Protein AF-W9NJ18-F1 (afdb_monomer)

Secondary structure (DSSP, 8-state):
-HHHHHHHHTS-EEEEEE--SSTT--S-EEEEEESSPPP--HHHHHHHHHHH---PPPP-PSTTSPPHHHHHHHHHHHHHHHTT-

Mean predicted aligned error: 6.77 Å

Solvent-accessible surface area (backbone atoms only — not comparable to full-atom values): 5484 Å² total; per-residue (Å²): 120,65,66,61,51,53,57,62,71,71,47,57,62,53,71,49,72,40,51,48,83,52,89,90,41,54,64,83,35,78,45,72,47,62,74,60,85,80,89,75,56,70,69,60,52,52,59,51,38,75,74,67,57,90,80,80,66,78,87,74,52,63,84,94,54,71,53,56,68,58,56,50,52,54,53,52,52,52,53,58,60,61,75,76,110

Structure (mmCIF, N/CA/C/O backbone):
data_AF-W9NJ18-F1
#
_entry.id   AF-W9NJ18-F1
#
loop_
_atom_site.group_PDB
_atom_site.id
_atom_site.type_symbol
_atom_site.label_atom_id
_atom_site.label_alt_id
_atom_site.label_comp_id
_atom_site.label_asym_id
_atom_site.label_entity_id
_atom_site.label_seq_id
_atom_site.pdbx_PDB_ins_code
_atom_site.Cartn_x
_atom_site.Cartn_y
_atom_site.Cartn_z
_atom_site.occupancy
_atom_site.B_iso_or_equiv
_atom_site.auth_seq_id
_atom_site.auth_comp_id
_atom_site.auth_asym_id
_atom_site.auth_atom_id
_atom_site.pdbx_PDB_model_num
ATOM 1 N N . MET A 1 1 ? -17.853 14.210 8.527 1.00 61.03 1 MET A N 1
ATOM 2 C CA . MET A 1 1 ? -16.637 14.677 7.813 1.00 61.03 1 MET A CA 1
ATOM 3 C C . MET A 1 1 ? -15.471 15.017 8.752 1.00 61.03 1 MET A C 1
ATOM 5 O O . MET A 1 1 ? -14.334 14.954 8.312 1.00 61.03 1 MET A O 1
ATOM 9 N N . SER A 1 2 ? -15.713 15.324 10.033 1.00 84.00 2 SER A N 1
ATOM 10 C CA . SER A 1 2 ? -14.680 15.661 11.031 1.00 84.00 2 SER A CA 1
ATOM 11 C C . SER A 1 2 ? -13.766 14.494 11.430 1.00 84.00 2 SER A C 1
ATOM 13 O O . SER A 1 2 ? -12.573 14.701 11.628 1.00 84.00 2 SER A O 1
ATOM 15 N N . GLU A 1 3 ? -14.294 13.271 11.515 1.00 85.31 3 GLU A N 1
ATOM 16 C CA . GLU A 1 3 ? -13.526 12.097 11.962 1.00 85.31 3 GLU A CA 1
ATOM 17 C C . GLU A 1 3 ? -12.382 11.728 11.010 1.00 85.31 3 GLU A C 1
ATOM 19 O O . GLU A 1 3 ? -11.269 11.465 11.457 1.00 85.31 3 GLU A O 1
ATOM 24 N N . LEU A 1 4 ? -12.625 11.773 9.694 1.00 84.56 4 LEU A N 1
ATOM 25 C CA . LEU A 1 4 ? -11.596 11.492 8.690 1.00 84.56 4 LEU A CA 1
ATOM 26 C C . LEU A 1 4 ? -10.478 12.539 8.732 1.00 84.56 4 LEU A C 1
ATOM 28 O O . LEU A 1 4 ? -9.306 12.183 8.694 1.00 84.56 4 LEU A O 1
ATOM 32 N N . ILE A 1 5 ? -10.835 13.820 8.854 1.00 88.50 5 ILE A N 1
ATOM 33 C CA . ILE A 1 5 ? -9.856 14.908 8.967 1.00 88.50 5 ILE A CA 1
ATOM 34 C C . ILE A 1 5 ? -9.031 14.728 10.241 1.00 88.50 5 ILE A C 1
ATOM 36 O O . ILE A 1 5 ? -7.808 14.741 10.179 1.00 88.50 5 ILE A O 1
ATOM 40 N N . SER A 1 6 ? -9.683 14.474 11.379 1.00 87.69 6 SER A N 1
ATOM 41 C CA . SER A 1 6 ? -8.997 14.217 12.648 1.00 87.69 6 SER A CA 1
ATOM 42 C C . SER A 1 6 ? -8.024 13.041 12.541 1.00 87.69 6 SER A C 1
ATOM 44 O O . SER A 1 6 ? -6.872 13.152 12.958 1.00 87.69 6 SER A O 1
ATOM 46 N N . LEU A 1 7 ? -8.447 11.939 11.917 1.00 85.06 7 LEU A N 1
ATOM 47 C CA . LEU A 1 7 ? -7.599 10.774 11.707 1.00 85.06 7 LEU A CA 1
ATOM 48 C C . LEU A 1 7 ? -6.379 11.106 10.837 1.00 85.06 7 LEU A C 1
ATOM 50 O O . LEU A 1 7 ? -5.256 10.804 11.243 1.00 85.06 7 LEU A O 1
ATOM 54 N N . LEU A 1 8 ? -6.585 11.742 9.681 1.00 86.62 8 LEU A N 1
ATOM 55 C CA . LEU A 1 8 ? -5.510 12.086 8.746 1.00 86.62 8 LEU A CA 1
ATOM 56 C C . LEU A 1 8 ? -4.538 13.120 9.332 1.00 86.62 8 LEU A C 1
ATOM 58 O O . LEU A 1 8 ? -3.338 13.014 9.106 1.00 86.62 8 LEU A O 1
ATOM 62 N N . SER A 1 9 ? -5.030 14.074 10.126 1.00 86.94 9 SER A N 1
ATOM 63 C CA . SER A 1 9 ? -4.204 15.071 10.820 1.00 86.94 9 SER A CA 1
ATOM 64 C C . SER A 1 9 ? -3.476 14.517 12.048 1.00 86.94 9 SER A C 1
ATOM 66 O O . SER A 1 9 ? -2.522 15.126 12.519 1.00 86.94 9 SER A O 1
ATOM 68 N N . SER A 1 10 ? -3.905 13.372 12.587 1.00 85.50 10 SER A N 1
ATOM 69 C CA . SER A 1 10 ? -3.335 12.793 13.814 1.00 85.50 10 SER A CA 1
ATOM 70 C C . SER A 1 10 ? -2.058 11.971 13.609 1.00 85.50 10 SER A C 1
ATOM 72 O O . SER A 1 10 ? -1.563 11.370 14.564 1.00 85.50 10 SER A O 1
ATOM 74 N N . GLY A 1 11 ? -1.543 11.887 12.382 1.00 84.75 11 GLY A N 1
ATOM 75 C CA . GLY A 1 11 ? -0.351 11.113 12.051 1.00 84.75 11 GLY A CA 1
ATOM 76 C C . GLY A 1 11 ? 0.466 11.741 10.927 1.00 84.75 11 GLY A C 1
ATOM 77 O O . GLY A 1 11 ? 0.081 12.744 10.334 1.00 84.75 11 GLY A O 1
ATOM 78 N N . SER A 1 12 ? 1.610 11.129 10.635 1.00 92.31 12 SER A N 1
ATOM 79 C CA . SER A 1 12 ? 2.462 11.476 9.496 1.00 92.31 12 SER A CA 1
ATOM 80 C C . SER A 1 12 ? 2.322 10.455 8.364 1.00 92.31 12 SER A C 1
ATOM 82 O O . SER A 1 12 ? 1.771 9.365 8.553 1.00 92.31 12 SER A O 1
ATOM 84 N N . PHE A 1 13 ? 2.835 10.811 7.185 1.00 94.50 13 PHE A N 1
ATOM 85 C CA . PHE A 1 13 ? 2.817 9.969 5.992 1.00 94.50 13 PHE A CA 1
ATOM 86 C C . PHE A 1 13 ? 4.242 9.678 5.529 1.00 94.50 13 PHE A C 1
ATOM 88 O O . PHE A 1 13 ? 5.065 10.589 5.467 1.00 94.50 13 PHE A O 1
ATOM 95 N N . GLN A 1 14 ? 4.512 8.429 5.158 1.00 94.50 14 GLN A N 1
ATOM 96 C CA . GLN A 1 14 ? 5.644 8.107 4.295 1.00 94.50 14 GLN A CA 1
ATOM 97 C C . GLN A 1 14 ? 5.270 8.464 2.865 1.00 94.50 14 GLN A C 1
ATOM 99 O O . GLN A 1 14 ? 4.201 8.071 2.386 1.00 94.50 14 GLN A O 1
ATOM 104 N N . SER A 1 15 ? 6.144 9.201 2.189 1.00 95.00 15 SER A N 1
ATOM 105 C CA . SER A 1 15 ? 5.919 9.611 0.809 1.00 95.00 15 SER A CA 1
ATOM 106 C C . SER A 1 15 ? 6.983 9.049 -0.111 1.00 95.00 15 SER A C 1
ATOM 108 O O . SER A 1 15 ? 8.169 9.194 0.174 1.00 95.00 15 SER A O 1
ATOM 110 N N . TYR A 1 16 ? 6.562 8.476 -1.233 1.00 94.81 16 TYR A N 1
ATOM 111 C CA . TYR A 1 16 ? 7.471 8.038 -2.286 1.00 94.81 16 TYR A CA 1
ATOM 112 C C . TYR A 1 16 ? 6.794 8.118 -3.656 1.00 94.81 16 TYR A C 1
ATOM 114 O O . TYR A 1 16 ? 5.565 8.088 -3.764 1.00 94.81 16 TYR A O 1
ATOM 122 N N . SER A 1 17 ? 7.608 8.236 -4.701 1.00 96.00 17 SER A N 1
AT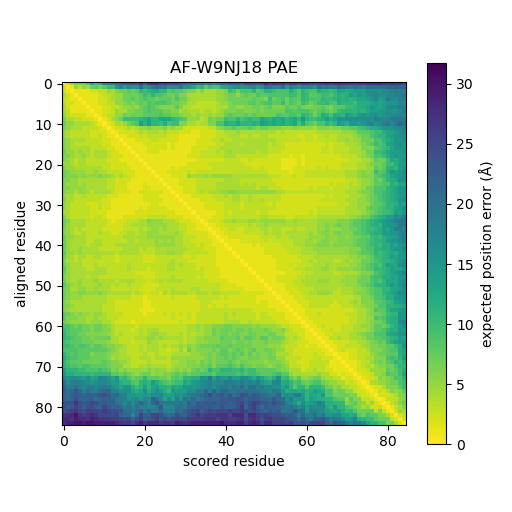OM 123 C CA . SER A 1 17 ? 7.163 8.090 -6.086 1.00 96.00 17 SER A CA 1
ATOM 124 C C . SER A 1 17 ? 7.191 6.610 -6.450 1.00 96.00 17 SER A C 1
ATOM 126 O O . SER A 1 17 ? 8.220 5.958 -6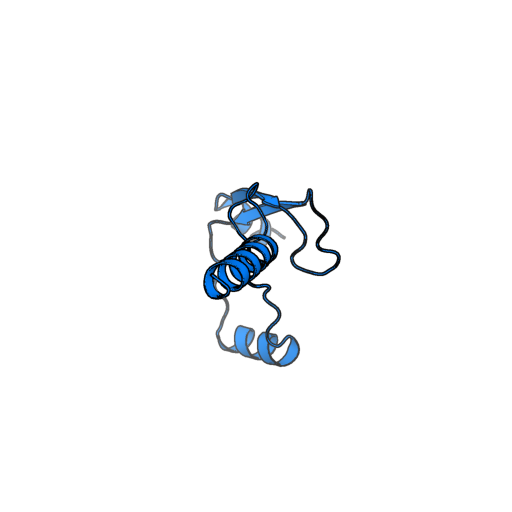.296 1.00 96.00 17 SER A O 1
ATOM 128 N N . GLY A 1 18 ? 6.062 6.079 -6.903 1.00 95.62 18 GLY A N 1
ATOM 129 C CA . GLY A 1 18 ? 5.913 4.681 -7.293 1.00 95.62 18 GLY A CA 1
ATOM 130 C C . GLY A 1 18 ? 4.945 4.526 -8.460 1.00 95.62 18 GLY A C 1
ATOM 131 O O . GLY A 1 18 ? 4.817 5.420 -9.298 1.00 95.62 18 GLY A O 1
ATOM 132 N N . SER A 1 19 ? 4.243 3.397 -8.500 1.00 97.06 19 SER A N 1
ATOM 133 C CA . SE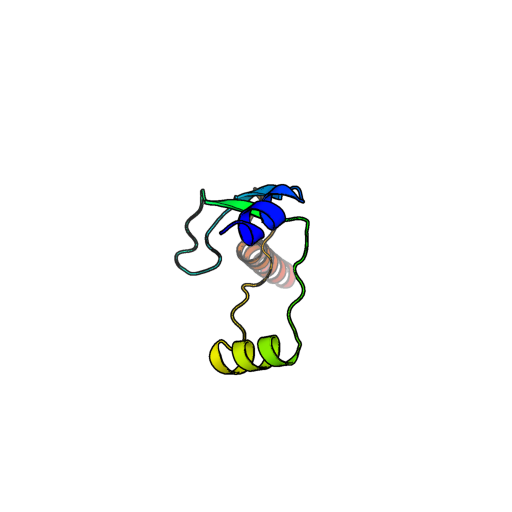R A 1 19 ? 3.312 3.045 -9.572 1.00 97.06 19 SER A CA 1
ATOM 134 C C . SER A 1 19 ? 1.966 2.552 -9.048 1.00 97.06 19 SER A C 1
ATOM 136 O O . SER A 1 19 ? 1.758 2.409 -7.838 1.00 97.06 19 SER A O 1
ATOM 138 N N . LEU A 1 20 ? 1.030 2.303 -9.964 1.00 97.75 20 LEU A N 1
ATOM 139 C CA . LEU A 1 20 ? -0.203 1.584 -9.660 1.00 97.75 20 LEU A CA 1
ATOM 140 C C . LEU A 1 20 ? 0.097 0.130 -9.256 1.00 97.75 20 LEU A C 1
ATOM 142 O O . LEU A 1 20 ? 0.934 -0.554 -9.846 1.00 97.75 20 LEU A O 1
ATOM 146 N N . THR A 1 21 ? -0.637 -0.380 -8.266 1.00 97.19 21 THR A N 1
ATOM 147 C CA . THR A 1 21 ? -0.547 -1.784 -7.824 1.00 97.19 21 THR A CA 1
ATOM 148 C C . THR A 1 21 ? -1.388 -2.738 -8.674 1.00 97.19 21 THR A C 1
ATOM 150 O O . THR A 1 21 ? -1.388 -3.943 -8.425 1.00 97.19 21 THR A O 1
ATOM 153 N N . THR A 1 22 ? -2.067 -2.213 -9.693 1.00 97.31 22 THR A N 1
ATOM 154 C CA . THR A 1 22 ? -2.871 -2.949 -10.671 1.00 97.31 22 THR A CA 1
ATOM 155 C C . THR A 1 22 ? -2.437 -2.587 -12.091 1.00 97.31 22 THR A C 1
ATOM 157 O O . THR A 1 22 ? -1.989 -1.455 -12.310 1.00 97.31 22 THR A O 1
ATOM 160 N N . PRO A 1 23 ? -2.612 -3.488 -13.076 1.00 97.75 23 PRO A N 1
ATOM 161 C CA . PRO A 1 23 ? -2.376 -3.167 -14.481 1.00 97.75 23 PRO A CA 1
ATOM 162 C C . PRO A 1 23 ? -3.108 -1.878 -14.908 1.00 97.75 23 PRO A C 1
ATOM 164 O O . PRO A 1 23 ? -4.237 -1.658 -14.461 1.00 97.75 23 PRO A O 1
ATOM 167 N N . PRO A 1 24 ? -2.487 -1.014 -15.735 1.00 96.88 24 PRO A N 1
ATOM 168 C CA . PRO A 1 24 ? -1.225 -1.216 -16.457 1.00 96.88 24 PRO A CA 1
ATOM 169 C C . PRO A 1 24 ? 0.042 -0.846 -15.659 1.00 96.88 24 PRO A C 1
ATOM 171 O O . PRO A 1 24 ? 1.096 -0.664 -16.254 1.00 96.88 24 PRO A O 1
ATOM 174 N N . CYS A 1 25 ? -0.033 -0.745 -14.325 1.00 95.62 25 CYS A N 1
ATOM 175 C CA . CYS A 1 25 ? 1.119 -0.470 -13.457 1.00 95.62 25 CYS A CA 1
ATOM 176 C C . CYS A 1 25 ? 1.814 0.874 -13.756 1.00 95.62 25 CYS A C 1
ATOM 178 O O . CYS A 1 25 ? 3.021 0.989 -13.570 1.00 95.62 25 CYS A O 1
ATOM 180 N N . THR A 1 26 ? 1.063 1.887 -14.207 1.00 97.25 26 THR A N 1
ATOM 181 C CA . THR A 1 26 ? 1.599 3.209 -14.570 1.00 97.25 26 THR A CA 1
ATOM 182 C C . THR A 1 26 ? 2.405 3.826 -13.431 1.00 97.25 26 THR A C 1
ATOM 184 O O . THR A 1 26 ? 1.950 3.840 -12.285 1.00 97.25 26 THR A O 1
ATOM 187 N N . GLU A 1 27 ? 3.586 4.344 -13.760 1.00 96.19 27 GLU A N 1
ATOM 188 C CA . GLU A 1 27 ? 4.496 5.012 -12.830 1.00 96.19 27 GLU A CA 1
ATOM 189 C C . GLU A 1 27 ? 4.082 6.460 -12.513 1.00 96.19 27 GLU A C 1
ATOM 191 O O . GLU A 1 27 ? 2.996 6.920 -12.873 1.00 96.19 27 GLU A O 1
ATOM 196 N N . CYS A 1 28 ? 4.960 7.178 -11.807 1.00 94.12 28 CYS A N 1
ATOM 197 C CA . CYS A 1 28 ? 4.784 8.573 -11.399 1.00 94.12 28 CYS A CA 1
ATOM 198 C C . CYS A 1 28 ? 3.597 8.809 -10.447 1.00 94.12 28 CYS A C 1
ATOM 200 O O . CYS A 1 28 ? 3.076 9.921 -10.344 1.00 94.12 28 CYS A O 1
ATOM 202 N N . VAL A 1 29 ? 3.201 7.785 -9.689 1.00 96.69 29 VAL A N 1
ATOM 203 C CA . VAL A 1 29 ? 2.181 7.897 -8.644 1.00 96.69 29 VAL A CA 1
ATOM 204 C C . VAL A 1 29 ? 2.841 8.339 -7.341 1.00 96.69 29 VAL A C 1
ATOM 206 O O . VAL A 1 29 ? 3.698 7.639 -6.800 1.00 96.69 29 VAL A O 1
ATOM 209 N N . LYS A 1 30 ? 2.425 9.489 -6.799 1.00 97.19 30 LYS A N 1
ATOM 210 C CA . LYS A 1 30 ? 2.853 9.942 -5.469 1.00 97.19 30 LYS A CA 1
ATOM 211 C C . LYS A 1 30 ? 2.065 9.200 -4.392 1.00 97.19 30 LYS A C 1
ATOM 213 O O . LYS A 1 30 ? 0.909 9.523 -4.124 1.00 97.19 30 LYS A O 1
ATOM 218 N N . TRP A 1 31 ? 2.704 8.231 -3.751 1.00 96.81 31 TRP A N 1
ATOM 219 C CA . TRP A 1 31 ? 2.130 7.508 -2.624 1.00 96.81 31 TRP A CA 1
ATOM 220 C C . TRP A 1 31 ? 2.279 8.305 -1.331 1.00 96.81 31 TRP A C 1
ATOM 222 O O . TRP A 1 31 ? 3.333 8.875 -1.060 1.00 96.81 31 TRP A O 1
ATOM 232 N N . LEU A 1 32 ? 1.215 8.321 -0.526 1.00 95.31 32 LEU A N 1
ATOM 233 C CA . LEU A 1 32 ? 1.176 8.894 0.819 1.00 95.31 32 LEU A CA 1
ATOM 234 C C . LEU A 1 32 ? 0.624 7.831 1.770 1.00 95.31 32 LEU A C 1
ATOM 236 O O . LEU A 1 32 ? -0.588 7.676 1.916 1.00 95.31 32 LEU A O 1
ATOM 240 N N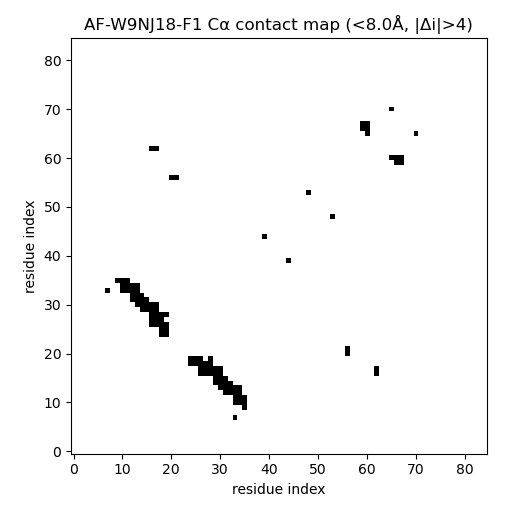 . VAL A 1 33 ? 1.509 7.064 2.399 1.00 94.38 33 VAL A N 1
ATOM 241 C CA . VAL A 1 33 ? 1.122 5.955 3.279 1.00 94.38 33 VAL A CA 1
ATOM 242 C C . VAL A 1 33 ? 1.133 6.441 4.721 1.00 94.38 33 VAL A C 1
ATOM 244 O O . VAL A 1 33 ? 2.180 6.824 5.237 1.00 94.38 33 VAL A O 1
ATOM 247 N N . SER A 1 34 ? -0.028 6.450 5.379 1.00 93.31 34 SER A N 1
ATOM 248 C CA . SER A 1 34 ? -0.113 6.880 6.778 1.00 93.31 34 SER A CA 1
ATOM 249 C C . SER A 1 34 ? 0.649 5.922 7.694 1.00 93.31 34 SER A C 1
ATOM 251 O O . SER A 1 34 ? 0.483 4.705 7.617 1.00 93.31 34 SER A O 1
ATOM 253 N N . ASN A 1 35 ? 1.428 6.479 8.619 1.00 91.44 35 ASN A N 1
ATOM 254 C CA . ASN A 1 35 ? 2.092 5.714 9.675 1.00 91.44 35 ASN A CA 1
ATOM 255 C C . ASN A 1 35 ? 1.119 5.252 10.773 1.00 91.44 35 ASN A C 1
ATOM 257 O O . ASN A 1 35 ? 1.454 4.384 11.581 1.00 91.44 35 ASN A O 1
ATOM 261 N N . LYS A 1 36 ? -0.092 5.822 10.819 1.00 90.19 36 LYS A N 1
ATOM 262 C CA . LYS A 1 36 ? -1.115 5.481 11.806 1.00 90.19 36 LYS A CA 1
ATOM 263 C C . LYS A 1 36 ? -2.054 4.415 11.252 1.00 90.19 36 LYS A C 1
ATOM 265 O O . LYS A 1 36 ? -2.789 4.644 10.296 1.00 90.19 36 LYS A O 1
ATOM 270 N N . LYS A 1 37 ? -2.059 3.245 11.891 1.00 89.75 37 LYS A N 1
ATOM 271 C CA . LYS A 1 37 ? -2.956 2.139 11.535 1.00 89.75 37 LYS A CA 1
ATOM 272 C C . LYS A 1 37 ? -4.354 2.387 12.102 1.00 89.75 37 LYS A C 1
ATOM 274 O O . LYS A 1 37 ? -4.492 2.795 13.253 1.00 89.75 37 LYS A O 1
ATOM 279 N N . VAL A 1 38 ? -5.377 2.096 11.302 1.00 90.62 38 VAL A N 1
ATOM 280 C CA . VAL A 1 38 ? -6.780 2.074 11.737 1.00 90.62 38 VAL A CA 1
ATOM 281 C C . VAL A 1 38 ? -7.188 0.630 11.973 1.00 90.62 38 VAL A C 1
ATOM 283 O O . VAL A 1 38 ? -6.958 -0.230 11.122 1.00 90.62 38 VAL A O 1
ATOM 286 N N . SER A 1 39 ? -7.798 0.365 13.121 1.00 92.75 39 SER A N 1
ATOM 287 C CA . SER A 1 39 ? -8.320 -0.958 13.447 1.00 92.75 39 SER A CA 1
ATOM 288 C C . SER A 1 39 ? -9.697 -1.165 12.823 1.00 92.75 39 SER A C 1
ATOM 290 O O . SER A 1 39 ? -10.545 -0.275 12.853 1.00 92.75 39 SER A O 1
ATOM 292 N N . ILE A 1 40 ? -9.937 -2.368 12.310 1.00 95.50 40 ILE A N 1
ATOM 293 C CA . ILE A 1 40 ? -11.256 -2.834 11.870 1.00 95.50 40 ILE A CA 1
ATOM 294 C C . ILE A 1 40 ? -11.651 -4.058 12.693 1.00 95.50 40 ILE A C 1
ATOM 296 O O . ILE A 1 40 ? -10.788 -4.797 13.167 1.00 95.50 40 ILE A O 1
ATOM 300 N N . SER A 1 41 ? -12.951 -4.293 12.868 1.00 98.12 41 SER A N 1
ATOM 301 C CA . SER A 1 41 ? -13.415 -5.513 13.527 1.00 98.12 41 SER A CA 1
ATOM 302 C C . SER A 1 41 ? -13.153 -6.740 12.648 1.00 98.12 41 SER A C 1
ATOM 304 O O . SER A 1 41 ? -13.232 -6.684 11.416 1.00 98.12 41 SER A O 1
ATOM 306 N N . THR A 1 42 ? -12.905 -7.885 13.284 1.00 98.19 42 THR A N 1
ATOM 307 C CA . THR A 1 42 ? -12.693 -9.161 12.586 1.00 98.19 42 THR A CA 1
ATOM 308 C C . THR A 1 42 ? -13.887 -9.538 11.708 1.00 98.19 42 THR A C 1
ATOM 310 O O . THR A 1 42 ? -13.707 -10.016 10.592 1.00 98.19 42 THR A O 1
ATOM 313 N N . SER A 1 43 ? -15.116 -9.280 12.169 1.00 98.38 43 SER A N 1
ATOM 314 C CA . SER A 1 43 ? -16.332 -9.563 11.398 1.00 98.38 43 SER A CA 1
ATOM 315 C C . SER A 1 43 ? -16.413 -8.737 10.112 1.00 98.38 43 SER A C 1
ATOM 317 O O . SER A 1 43 ? -16.778 -9.274 9.067 1.00 98.38 43 SER A O 1
ATOM 319 N N . THR A 1 44 ? -16.028 -7.459 10.158 1.00 98.25 44 THR A N 1
ATOM 320 C CA . THR A 1 44 ? -15.961 -6.593 8.974 1.00 98.25 44 THR A CA 1
ATOM 321 C C . THR A 1 44 ? -14.868 -7.054 8.015 1.00 98.25 44 THR A C 1
ATOM 323 O O . THR A 1 44 ? -15.125 -7.169 6.818 1.00 98.25 44 THR A O 1
ATOM 326 N N . TYR A 1 45 ? -13.680 -7.392 8.528 1.00 97.81 45 TYR A N 1
ATOM 327 C CA . TYR A 1 45 ? -12.591 -7.941 7.716 1.00 97.81 45 TYR A CA 1
ATOM 328 C C . TYR A 1 45 ? -13.015 -9.207 6.957 1.00 97.81 45 TYR A C 1
ATOM 330 O O . TYR A 1 45 ? -12.811 -9.297 5.748 1.00 97.81 45 TYR A O 1
ATOM 338 N N . LEU A 1 46 ? -13.644 -10.167 7.644 1.00 98.25 46 LEU A N 1
ATOM 339 C CA . LEU A 1 46 ? -14.070 -11.431 7.037 1.00 98.25 46 LEU A CA 1
ATOM 340 C C . LEU A 1 46 ? -15.138 -11.226 5.954 1.00 98.25 46 LEU A C 1
ATOM 342 O O . LEU A 1 46 ? -15.029 -11.825 4.887 1.00 98.25 46 LEU A O 1
ATOM 346 N N . LYS A 1 47 ? -16.121 -10.344 6.190 1.00 98.31 47 LYS A N 1
ATOM 347 C CA . LYS A 1 47 ? -17.149 -9.992 5.193 1.00 98.31 47 LYS A CA 1
ATOM 348 C C . LYS A 1 47 ? -16.557 -9.309 3.958 1.00 98.31 47 LYS A C 1
ATOM 350 O O . LYS A 1 47 ? -16.975 -9.592 2.843 1.00 98.31 47 LYS A O 1
ATOM 355 N N . ALA A 1 48 ? -15.583 -8.417 4.140 1.00 98.06 48 ALA A N 1
ATOM 356 C CA . ALA A 1 48 ? -14.904 -7.781 3.013 1.00 98.06 48 ALA A CA 1
ATOM 357 C C . ALA A 1 48 ? -14.080 -8.808 2.220 1.00 98.06 48 ALA A C 1
ATOM 359 O O . ALA A 1 48 ? -14.183 -8.888 0.996 1.00 98.06 48 ALA A O 1
ATOM 360 N N . ARG A 1 49 ? -13.314 -9.653 2.922 1.00 97.81 49 ARG A N 1
ATOM 361 C CA . ARG A 1 49 ? -12.489 -10.701 2.313 1.00 97.81 49 ARG A CA 1
ATOM 362 C C . ARG A 1 49 ? -13.314 -11.738 1.550 1.00 97.81 49 ARG A C 1
ATOM 364 O O . ARG A 1 49 ? -12.847 -12.199 0.515 1.00 97.81 49 ARG A O 1
ATOM 371 N N . SER A 1 50 ? -14.518 -12.094 2.010 1.00 98.25 50 SER A N 1
ATOM 372 C CA . SER A 1 50 ? -15.369 -13.064 1.302 1.00 98.25 50 SER A CA 1
ATOM 373 C C . SER A 1 50 ? -15.849 -12.570 -0.063 1.00 98.25 50 SER A C 1
ATOM 375 O O . SER A 1 50 ? -16.181 -13.390 -0.909 1.00 98.25 50 SER A O 1
ATOM 377 N N . VAL A 1 51 ? -15.895 -11.250 -0.275 1.00 98.38 51 VAL A N 1
ATOM 378 C CA . VAL A 1 51 ? -16.282 -10.645 -1.559 1.00 98.38 51 VAL A CA 1
ATOM 379 C C . VAL A 1 51 ? -15.056 -10.340 -2.421 1.00 98.38 51 VAL A C 1
ATOM 381 O O . VAL A 1 51 ? -15.056 -10.633 -3.610 1.00 98.38 51 VAL A O 1
ATOM 384 N N . ILE A 1 52 ? -14.008 -9.757 -1.831 1.00 98.00 52 ILE A N 1
ATOM 385 C CA . ILE A 1 52 ? -12.822 -9.280 -2.564 1.00 98.00 52 ILE A CA 1
ATOM 386 C C . ILE A 1 52 ? -11.851 -10.424 -2.903 1.00 98.00 52 ILE A C 1
ATOM 388 O O . ILE A 1 52 ? -11.166 -10.374 -3.922 1.00 98.00 52 ILE A O 1
ATOM 392 N N . GLY A 1 53 ? -11.760 -11.448 -2.051 1.00 97.75 53 GLY A N 1
ATOM 393 C CA . GLY A 1 53 ? -10.716 -12.468 -2.143 1.00 97.75 53 GLY A CA 1
ATOM 394 C C . GLY A 1 53 ? -9.336 -11.941 -1.725 1.00 97.75 53 GLY A C 1
ATOM 395 O O . GLY A 1 53 ? -9.223 -11.098 -0.833 1.00 97.75 53 GLY A O 1
ATOM 396 N N . PHE A 1 54 ? -8.272 -12.473 -2.337 1.00 97.19 54 PHE A N 1
ATOM 397 C CA . PHE A 1 54 ? -6.898 -11.986 -2.167 1.00 97.19 54 PHE A CA 1
ATOM 398 C C . PHE A 1 54 ? -6.461 -11.223 -3.422 1.00 97.19 54 PHE A C 1
ATOM 400 O O . PHE A 1 54 ? -6.370 -11.807 -4.497 1.00 97.19 54 PHE A O 1
ATOM 407 N N . ASN A 1 55 ? -6.189 -9.927 -3.277 1.00 97.50 55 ASN A N 1
ATOM 408 C CA . ASN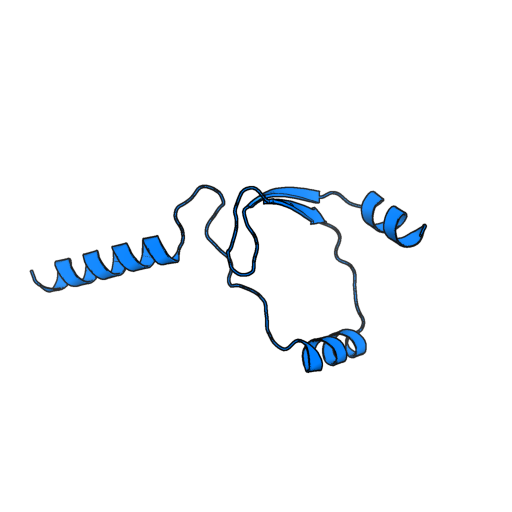 A 1 55 ? -5.885 -9.019 -4.388 1.00 97.50 55 ASN A CA 1
ATOM 409 C C . ASN A 1 55 ? -4.658 -8.123 -4.130 1.00 97.50 55 ASN A C 1
ATOM 411 O O . ASN A 1 55 ? -4.488 -7.097 -4.787 1.00 97.50 55 ASN A O 1
ATOM 415 N N . ALA A 1 56 ? -3.811 -8.476 -3.160 1.00 97.38 56 ALA A N 1
ATOM 416 C CA . ALA A 1 56 ? -2.594 -7.727 -2.874 1.00 97.38 56 ALA A CA 1
ATOM 417 C C . ALA A 1 56 ? -1.460 -8.169 -3.813 1.00 97.38 56 ALA A C 1
ATOM 419 O O . ALA A 1 56 ? -1.080 -9.340 -3.826 1.00 97.38 56 ALA A O 1
ATOM 420 N N . ARG A 1 57 ? -0.899 -7.225 -4.582 1.00 96.62 57 ARG A N 1
ATOM 421 C CA . ARG A 1 57 ? 0.320 -7.444 -5.379 1.00 96.62 57 ARG A CA 1
ATOM 422 C C . ARG A 1 57 ? 1.503 -7.742 -4.449 1.00 96.62 57 ARG A C 1
ATOM 424 O O . ARG A 1 57 ? 1.603 -7.158 -3.370 1.00 96.62 57 ARG A O 1
ATOM 431 N N . PHE A 1 58 ? 2.410 -8.623 -4.871 1.00 94.69 58 PHE A N 1
ATOM 432 C CA . PHE A 1 58 ? 3.638 -8.903 -4.125 1.00 94.69 58 PHE A CA 1
ATOM 433 C C . PHE A 1 58 ? 4.528 -7.643 -4.013 1.00 94.69 58 PHE A C 1
ATOM 435 O O . PHE A 1 58 ? 4.518 -6.813 -4.933 1.00 94.69 58 PHE A O 1
ATOM 442 N N . PRO A 1 59 ? 5.289 -7.471 -2.913 1.00 94.62 59 PRO A N 1
ATOM 443 C CA . PRO A 1 59 ? 6.211 -6.347 -2.762 1.00 94.62 59 PRO A CA 1
ATOM 444 C C . PRO A 1 59 ? 7.212 -6.279 -3.918 1.00 94.62 59 PRO A C 1
ATOM 446 O O . PRO A 1 59 ? 7.739 -7.302 -4.347 1.00 94.62 59 PRO A O 1
ATOM 449 N N . GLN A 1 60 ? 7.444 -5.077 -4.438 1.00 94.81 60 GLN A N 1
ATOM 450 C CA . GLN A 1 60 ? 8.459 -4.837 -5.464 1.00 94.81 60 GLN A CA 1
ATOM 451 C C . GLN A 1 60 ? 9.799 -4.481 -4.810 1.00 94.81 60 GLN A C 1
ATOM 453 O O . GLN A 1 60 ? 9.883 -4.356 -3.586 1.00 94.81 60 GLN A O 1
ATOM 458 N N . ASN A 1 61 ? 10.839 -4.325 -5.630 1.00 94.38 61 ASN A N 1
ATOM 459 C CA . ASN A 1 61 ? 12.153 -3.907 -5.158 1.00 94.38 61 ASN A CA 1
ATOM 460 C C . ASN A 1 61 ? 12.110 -2.501 -4.526 1.00 94.38 61 ASN A C 1
ATOM 462 O O . ASN A 1 61 ? 11.107 -1.783 -4.599 1.00 94.38 61 ASN A O 1
ATOM 466 N N . THR A 1 62 ? 13.224 -2.099 -3.920 1.00 91.56 62 THR A N 1
ATOM 467 C CA . THR A 1 62 ? 13.419 -0.733 -3.428 1.00 91.56 62 THR A CA 1
ATOM 468 C C . THR A 1 62 ? 13.185 0.267 -4.570 1.00 91.56 62 THR A C 1
ATOM 470 O O . THR A 1 62 ? 13.695 0.044 -5.669 1.00 91.56 62 THR A O 1
ATOM 473 N N . PRO A 1 63 ? 12.435 1.365 -4.353 1.00 89.12 63 PRO A N 1
ATOM 474 C CA . PRO A 1 63 ? 12.180 2.350 -5.400 1.00 89.12 63 PRO A CA 1
ATOM 475 C C . PRO A 1 63 ? 13.467 2.836 -6.079 1.00 89.12 63 PRO A C 1
ATOM 477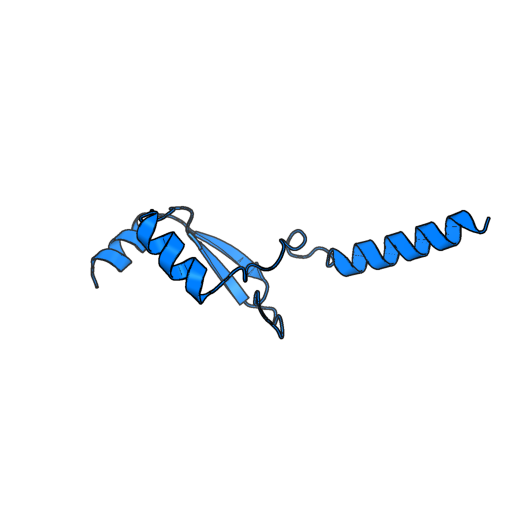 O O . PRO A 1 63 ? 14.433 3.192 -5.406 1.00 89.12 63 PRO A O 1
ATOM 480 N N . GLY A 1 64 ? 13.464 2.852 -7.414 1.00 87.94 64 GLY A N 1
ATOM 481 C CA . GLY A 1 64 ? 14.618 3.228 -8.236 1.00 87.94 64 GLY A CA 1
ATOM 482 C C . GLY A 1 64 ? 15.610 2.096 -8.519 1.00 87.94 64 GLY A C 1
ATOM 483 O O . GLY A 1 64 ? 16.572 2.326 -9.243 1.00 87.94 64 GLY A O 1
ATOM 484 N N . GLN A 1 65 ? 15.402 0.901 -7.963 1.00 91.25 65 GLN A N 1
ATOM 485 C CA . GLN A 1 65 ? 16.125 -0.308 -8.360 1.00 91.25 65 GLN A CA 1
ATOM 486 C C . GLN A 1 65 ? 15.357 -1.069 -9.445 1.00 91.25 65 GLN A C 1
ATOM 488 O O . GLN A 1 65 ? 14.153 -0.872 -9.620 1.00 91.25 65 GLN A O 1
ATOM 493 N N . GLU A 1 66 ? 16.057 -1.965 -10.135 1.00 89.88 66 GLU A N 1
ATOM 494 C CA . GLU A 1 66 ? 15.487 -2.856 -11.147 1.00 89.88 66 GLU A CA 1
ATOM 495 C C . GLU A 1 66 ? 14.352 -3.717 -10.574 1.00 89.88 66 GLU A C 1
ATOM 497 O O . GLU A 1 66 ? 14.337 -4.074 -9.384 1.00 89.88 66 GLU A O 1
ATOM 502 N N . THR A 1 67 ? 13.377 -4.055 -11.421 1.00 91.19 67 THR A N 1
ATOM 503 C CA . THR A 1 67 ? 12.259 -4.913 -11.020 1.00 91.19 67 THR A CA 1
ATOM 504 C C . THR A 1 67 ? 12.793 -6.284 -10.629 1.00 91.19 67 THR A C 1
ATOM 506 O O . THR A 1 67 ? 13.618 -6.864 -11.326 1.00 91.19 67 THR A O 1
ATOM 509 N N . LEU A 1 68 ? 12.268 -6.854 -9.540 1.00 91.81 68 LEU A N 1
ATOM 510 C CA . LEU A 1 68 ? 12.692 -8.182 -9.080 1.00 91.81 68 LEU A CA 1
ATOM 511 C C . LEU A 1 68 ? 12.540 -9.252 -10.169 1.00 91.81 68 LEU A C 1
ATOM 513 O O . LEU A 1 68 ? 13.372 -10.140 -10.263 1.00 91.81 68 LEU A O 1
ATOM 517 N N . LEU A 1 69 ? 11.490 -9.168 -10.989 1.00 90.06 69 LEU A N 1
ATOM 518 C CA . LEU A 1 69 ? 11.260 -10.106 -12.089 1.00 90.06 69 LEU A CA 1
ATOM 519 C C . LEU A 1 69 ? 12.368 -10.053 -13.145 1.00 90.06 69 LEU A C 1
ATOM 521 O O . LEU A 1 69 ? 12.787 -11.110 -13.606 1.00 90.06 69 LEU A O 1
ATOM 525 N N . ASP A 1 70 ? 12.854 -8.857 -13.472 1.00 89.38 70 ASP A N 1
ATOM 526 C CA . ASP A 1 70 ? 13.931 -8.672 -14.447 1.00 89.38 70 ASP A CA 1
ATOM 527 C C . ASP A 1 70 ? 15.250 -9.201 -13.863 1.00 89.38 70 ASP A C 1
ATOM 529 O O . ASP A 1 70 ? 15.905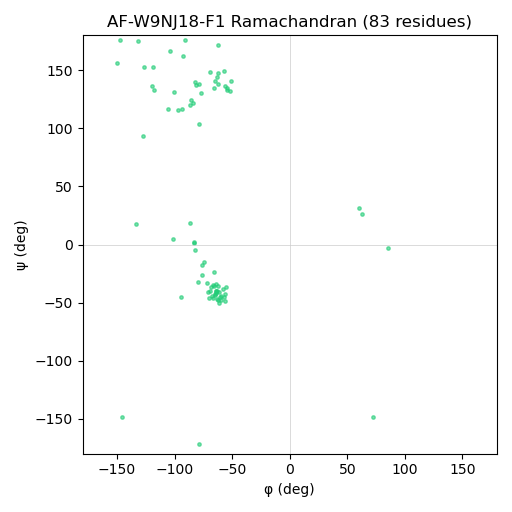 -10.039 -14.476 1.00 89.38 70 ASP A O 1
ATOM 533 N N . LEU A 1 71 ? 15.548 -8.855 -12.603 1.00 89.81 71 LEU A N 1
ATOM 534 C CA . LEU A 1 71 ? 16.708 -9.376 -11.869 1.00 89.81 71 LEU A CA 1
ATOM 535 C C . LEU A 1 71 ? 16.718 -10.915 -11.810 1.00 89.81 71 LEU A C 1
ATOM 537 O O . LEU A 1 71 ? 17.756 -11.557 -11.980 1.00 89.81 71 LEU A O 1
ATOM 541 N N . TYR A 1 72 ? 15.560 -11.531 -11.554 1.00 88.50 72 TYR A N 1
ATOM 542 C CA . TYR A 1 72 ? 15.449 -12.986 -11.529 1.00 88.50 72 TYR A CA 1
ATOM 543 C C . TYR A 1 72 ? 15.617 -13.602 -12.917 1.00 88.50 72 TYR A C 1
ATOM 545 O O . TYR A 1 72 ? 16.278 -14.637 -13.015 1.00 88.50 72 TYR A O 1
ATOM 553 N N . ALA A 1 73 ? 15.059 -12.987 -13.963 1.00 89.69 73 ALA A N 1
ATOM 554 C CA . ALA A 1 73 ? 15.226 -13.456 -15.335 1.00 89.69 73 ALA A CA 1
ATOM 555 C C . ALA A 1 73 ? 16.710 -13.475 -15.729 1.00 89.69 73 ALA A C 1
ATOM 557 O O . ALA A 1 73 ? 17.214 -14.515 -16.150 1.00 89.69 73 ALA A O 1
ATOM 558 N N . GLU A 1 74 ? 17.434 -12.388 -15.459 1.00 85.19 74 GLU A N 1
ATOM 559 C CA . GLU A 1 74 ? 18.877 -12.308 -1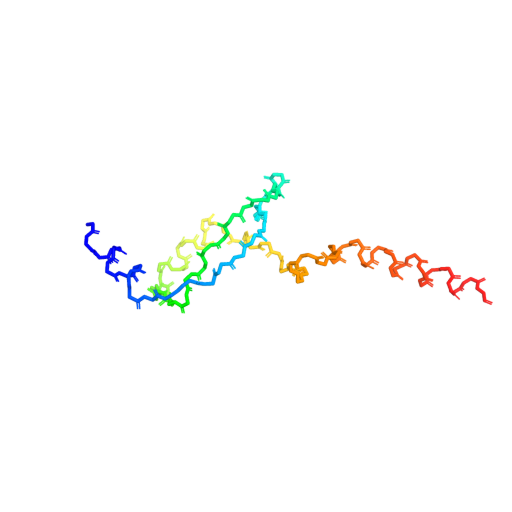5.705 1.00 85.19 74 GLU A CA 1
ATOM 560 C C . GLU A 1 74 ? 19.658 -13.360 -14.906 1.00 85.19 74 GLU A C 1
ATOM 562 O O . GLU A 1 74 ? 20.513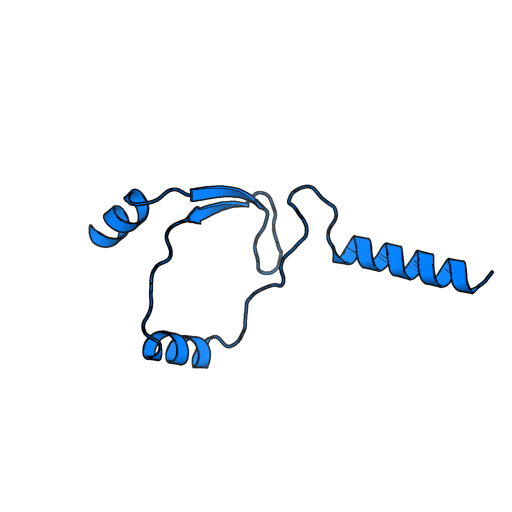 -14.064 -15.447 1.00 85.19 74 GLU A O 1
ATOM 567 N N . SER A 1 75 ? 19.341 -13.536 -13.618 1.00 82.38 75 SER A N 1
ATOM 568 C CA . SER A 1 75 ? 20.026 -14.529 -12.780 1.00 82.38 75 SER A CA 1
ATOM 569 C C . SER A 1 75 ? 19.801 -15.971 -13.252 1.00 82.38 75 SER A C 1
ATOM 571 O O . SER A 1 75 ? 20.703 -16.805 -13.146 1.00 82.38 75 SER A O 1
ATOM 573 N N . ALA A 1 76 ? 18.618 -16.271 -13.798 1.00 80.50 76 ALA A N 1
ATOM 574 C CA . ALA A 1 76 ? 18.292 -17.589 -14.326 1.00 80.50 76 ALA A CA 1
ATOM 575 C C . ALA A 1 76 ? 19.056 -17.872 -15.626 1.00 80.50 76 ALA A C 1
ATOM 577 O O . ALA A 1 76 ? 19.581 -18.973 -15.803 1.00 80.50 76 ALA A O 1
ATOM 578 N N . GLU A 1 77 ? 19.172 -16.875 -16.505 1.00 77.69 77 GLU A N 1
ATOM 579 C CA . GLU A 1 77 ? 19.956 -16.982 -17.737 1.00 77.69 77 GLU A CA 1
ATOM 580 C C . GLU A 1 77 ? 21.442 -17.193 -17.432 1.00 77.69 77 GLU A C 1
ATOM 582 O O . GLU A 1 77 ? 22.047 -18.135 -17.951 1.00 77.69 77 GLU A O 1
ATOM 587 N N . VAL A 1 78 ? 22.012 -16.409 -16.510 1.00 73.38 78 VAL A N 1
ATOM 588 C CA . VAL A 1 78 ? 23.403 -16.576 -16.059 1.00 73.38 78 VAL A CA 1
ATOM 589 C C . VAL A 1 78 ? 23.620 -17.960 -15.444 1.00 73.38 78 VAL A C 1
ATOM 591 O O . VAL A 1 78 ? 24.591 -18.633 -15.785 1.00 73.38 78 VAL A O 1
ATOM 594 N N . TYR A 1 79 ? 22.709 -18.436 -14.589 1.00 68.62 79 TYR A N 1
ATOM 595 C CA . TYR A 1 79 ? 22.823 -19.776 -14.007 1.00 68.62 79 TYR A CA 1
ATOM 596 C C . TYR A 1 79 ? 22.795 -20.874 -15.081 1.00 68.62 79 TYR A C 1
ATOM 598 O O . TYR A 1 79 ? 23.592 -21.809 -15.025 1.00 68.62 79 TYR A O 1
ATOM 606 N N . SER A 1 80 ? 21.937 -20.740 -16.099 1.00 71.00 80 SER A N 1
ATOM 607 C CA . SER A 1 80 ? 21.882 -21.687 -17.219 1.00 71.00 80 SER A CA 1
ATOM 608 C C . SER A 1 80 ? 23.150 -21.669 -18.084 1.00 71.00 80 SER A C 1
ATOM 610 O O . SER A 1 80 ? 23.597 -22.724 -18.525 1.00 71.00 80 SER A O 1
ATOM 612 N N . ALA A 1 81 ? 23.779 -20.503 -18.266 1.00 63.66 81 ALA A N 1
ATOM 613 C CA . ALA A 1 81 ? 25.027 -20.364 -19.012 1.00 63.66 81 ALA A CA 1
ATOM 614 C C . ALA A 1 81 ? 26.239 -20.943 -18.257 1.00 63.66 81 ALA A C 1
ATOM 616 O O . ALA A 1 81 ? 27.147 -21.489 -18.879 1.00 63.66 81 ALA A O 1
ATOM 617 N N . VAL A 1 82 ? 26.241 -20.868 -16.920 1.00 66.56 82 VAL A N 1
ATOM 618 C CA . VAL A 1 82 ? 27.326 -21.388 -16.064 1.00 66.56 82 VAL A CA 1
ATOM 619 C C . VAL A 1 82 ? 27.281 -22.916 -15.921 1.00 66.56 82 VAL A C 1
ATOM 621 O O . VAL A 1 82 ? 28.319 -23.527 -15.708 1.00 66.56 82 VAL A O 1
ATOM 624 N N . GLN A 1 83 ? 26.116 -23.558 -16.057 1.00 58.84 83 GLN A N 1
ATOM 625 C CA . GLN A 1 83 ? 25.986 -25.027 -15.978 1.00 58.84 83 GLN A CA 1
ATOM 626 C C . GLN A 1 83 ? 26.320 -25.766 -17.292 1.00 58.84 83 GLN A C 1
ATOM 628 O O . GLN A 1 83 ? 26.295 -26.994 -17.318 1.00 58.84 83 GLN A O 1
ATOM 633 N N . ILE A 1 84 ? 26.596 -25.043 -18.386 1.00 55.81 84 ILE A N 1
ATOM 634 C CA . ILE A 1 84 ? 26.983 -25.617 -19.694 1.00 55.81 84 ILE A CA 1
ATOM 635 C C . ILE A 1 84 ? 28.514 -25.516 -19.919 1.00 55.81 84 ILE A C 1
ATOM 637 O O . ILE A 1 84 ? 29.020 -25.901 -20.974 1.00 55.81 84 ILE A O 1
ATOM 641 N N . GLN A 1 85 ? 29.269 -25.046 -18.921 1.00 48.84 85 GLN A N 1
ATOM 642 C CA . GLN A 1 85 ? 30.737 -25.121 -18.869 1.00 48.84 85 GLN A CA 1
ATOM 643 C C . GLN A 1 85 ? 31.193 -26.205 -17.891 1.00 48.84 85 GLN A C 1
ATOM 645 O O . GLN A 1 85 ? 32.269 -26.788 -18.154 1.00 48.84 85 GLN A O 1
#

InterPro domains:
  IPR001148 Alpha carbonic anhydrase domain [PF00194] (6-54)
  IPR001148 Alpha carbonic anhydrase domain [PS51144] (1-85)
  IPR023561 Carbonic anhydrase, alpha-class [PTHR18952] (7-63)
  IPR036398 Alpha carbonic anhydrase domain superfamily [G3DSA:3.10.200.10] (1-76)
  IPR036398 Alpha carbonic anhydrase domain superfamily [SSF51069] (8-66)

Nearest PDB structures (foldseek):
  3q31-assembly1_B  TM=9.814E-01  e=8.667E-04  Aspergillus oryzae
  4yha-assembly2_D  TM=9.329E-01  e=9.376E-02  Helicobacter pylori 26695
  5tv3-assembly4_G  TM=7.659E-01  e=7.254E-02  Helicobacter pylori 26695
  5tv3-assembly3_F  TM=7.649E-01  e=9.376E-02  Helicobacter pylori 26695
  6lzp-assembly1_A  TM=3.762E-01  e=4.405E+00  Homo sapiens

pLDDT: mean 89.75, std 10.6, range [48.84, 98.38]

Organism: NCBI:txid1080344

Sequence (85 aa):
MSELISLLSSGSFQSYSGSLTTPPCTECVKWLVSNKKVSISTSTYLKARSVIGFNARFPQNTPGQETLLDLYAESAEVYSAVQIQ

Radius of gyration: 19.5 Å; Cα contacts (8 Å, |Δi|>4): 55; chains: 1; bounding box: 48×41×34 Å

Foldseek 3Di:
DVVVVCQVVVFAWDWDWAFDQDPVGHTRDIDTHTPDDDDDDPVVVVVVCVVPPDDGRDDFDDPPDDTPVVVVVVVVVVVVVVVVD